Protein AF-A0A2W6AL21-F1 (afdb_monomer_lite)

Secondary structure (DSSP, 8-state):
-HHHHHHHHHHHHT---EEEEESSSEEETTSEEEEEEES-SSSSEEEEEEEEEPPPPTTS--PEEEEEEEEEEEEEEEE---TT--------GGG---TT-EEEE-SS-GGGG--TTSSEEEEEEEEEEEEEEEEEE-SS-EEEEEE---S-SSEEEE-SSPEEEEEE--------

Sequence (176 aa):
MAPYIAQVMAELKAQPGTINSLPNPKGLVNLPTCFWLENLGVPEEQDYSLVLAGPPDPSGRQIFYTYLIRLFFGGVDWNFDDPLGNTETAPHPACGQHPQLTAHSYQLISEKRGNDDGKYQVTAREKYQLTVDMYWADSYKTHHESIDPGVQLPIVISTDPAYHQFIGQVEGIPVG

Foldseek 3Di:
DLVVLVVVLVQQQVFAWDKDWPPPQEAAAQDKIKIATDRRPALAKDKDKDKDWDDADPVRDIKIKIKIKMKGWPAKDKDQQAPVPPPDWDADVVRPDDRNMIIDHHNDFQLVSPDPVSWTFMKMKTWMDMWMKMWIADPPGIDIDTDDSPDDHRSIHMDPPTDTHGYYHDDDDDDD

Radius of gyration: 23.55 Å; chains: 1; bounding box: 57×29×83 Å

Structure (mmCIF, N/CA/C/O backbone):
data_AF-A0A2W6AL21-F1
#
_entry.id   AF-A0A2W6AL21-F1
#
loop_
_atom_site.group_PDB
_atom_site.id
_atom_site.type_symbol
_atom_site.label_atom_id
_atom_site.label_alt_id
_atom_site.label_comp_id
_atom_site.label_asym_id
_atom_site.label_entity_id
_atom_site.label_seq_id
_atom_site.pdbx_PDB_ins_code
_atom_site.Cartn_x
_atom_site.Cartn_y
_atom_site.Cartn_z
_atom_site.occupancy
_atom_site.B_iso_or_equiv
_atom_site.auth_seq_id
_atom_site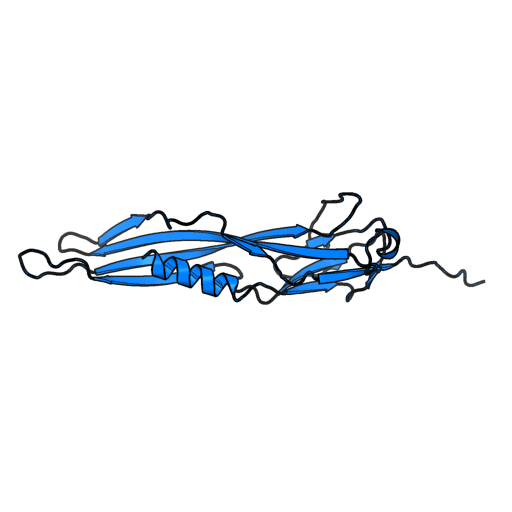.auth_comp_id
_atom_site.auth_asym_id
_atom_site.auth_atom_id
_atom_site.pdbx_PDB_model_num
ATOM 1 N N . MET A 1 1 ? -9.009 7.195 21.978 1.00 67.00 1 MET A N 1
ATOM 2 C CA . MET A 1 1 ? -9.122 6.571 20.643 1.00 67.00 1 MET A CA 1
ATOM 3 C C . MET A 1 1 ? -8.233 7.256 19.611 1.00 67.00 1 MET A C 1
ATOM 5 O O . MET A 1 1 ? -7.354 6.583 19.102 1.00 67.00 1 MET A O 1
ATOM 9 N N . ALA A 1 2 ? -8.368 8.568 19.364 1.00 75.50 2 ALA A N 1
ATOM 10 C CA . ALA A 1 2 ? -7.536 9.282 18.380 1.00 75.50 2 ALA A CA 1
ATOM 11 C C . ALA A 1 2 ? -6.005 9.061 18.515 1.00 75.50 2 ALA A C 1
ATOM 13 O O . ALA A 1 2 ? -5.367 8.814 17.495 1.00 75.50 2 ALA A O 1
ATOM 14 N N . PRO A 1 3 ? -5.401 9.025 19.727 1.00 81.12 3 PRO A N 1
ATOM 15 C CA . PRO A 1 3 ? -3.975 8.704 19.867 1.00 81.12 3 PRO A CA 1
ATOM 16 C C . PRO A 1 3 ? -3.609 7.277 19.430 1.00 81.12 3 PRO A C 1
ATOM 18 O O . PRO A 1 3 ? -2.509 7.050 18.944 1.00 81.12 3 PRO A O 1
ATOM 21 N N . TYR A 1 4 ? -4.533 6.324 19.582 1.00 85.44 4 TYR A N 1
ATOM 22 C CA . TYR A 1 4 ? -4.317 4.924 19.215 1.00 85.44 4 TYR A CA 1
ATOM 23 C C . TYR A 1 4 ? -4.410 4.722 17.699 1.00 85.44 4 TYR A C 1
ATOM 25 O O . TYR A 1 4 ? -3.547 4.081 17.116 1.00 85.44 4 TYR A O 1
ATOM 33 N N . ILE A 1 5 ? -5.391 5.345 17.036 1.00 85.12 5 ILE A N 1
ATOM 34 C CA . ILE A 1 5 ? -5.485 5.323 15.564 1.00 85.12 5 ILE A CA 1
ATOM 35 C C . ILE A 1 5 ? -4.254 5.998 14.941 1.00 85.12 5 ILE A C 1
ATOM 37 O O . ILE A 1 5 ? -3.685 5.482 13.982 1.00 85.12 5 ILE A O 1
ATOM 41 N N . ALA A 1 6 ? -3.779 7.105 15.523 1.00 86.44 6 ALA A N 1
ATOM 42 C CA . ALA A 1 6 ? -2.542 7.749 15.086 1.00 86.44 6 ALA A CA 1
ATOM 43 C C . ALA A 1 6 ? -1.314 6.830 15.222 1.00 86.44 6 ALA A C 1
ATOM 45 O O . ALA A 1 6 ? -0.448 6.846 14.348 1.00 86.44 6 ALA A O 1
ATOM 46 N N . GLN A 1 7 ? -1.250 6.012 16.279 1.00 87.38 7 GLN A N 1
ATOM 47 C CA . GLN A 1 7 ? -0.199 5.008 16.447 1.00 87.38 7 GLN A CA 1
ATOM 48 C C . GLN A 1 7 ? -0.286 3.911 15.377 1.00 87.38 7 GLN A C 1
ATOM 50 O O . GLN A 1 7 ? 0.719 3.651 14.724 1.00 87.38 7 GLN A O 1
ATOM 55 N N . VAL A 1 8 ? -1.472 3.337 15.137 1.00 87.06 8 VAL A N 1
ATOM 56 C CA . VAL A 1 8 ? -1.687 2.332 14.073 1.00 87.06 8 VAL A CA 1
ATOM 57 C C . VAL A 1 8 ? -1.233 2.879 12.714 1.00 87.06 8 VAL A C 1
ATOM 59 O O . VAL A 1 8 ? -0.515 2.215 11.972 1.00 87.06 8 VAL A O 1
ATOM 62 N N . MET A 1 9 ? -1.569 4.135 12.407 1.00 88.06 9 MET A N 1
ATOM 63 C CA . MET A 1 9 ? -1.106 4.793 11.182 1.00 88.06 9 MET A CA 1
ATOM 64 C C . MET A 1 9 ? 0.411 5.001 11.134 1.00 88.06 9 MET A C 1
ATOM 66 O O . MET A 1 9 ? 1.000 4.928 10.057 1.00 88.06 9 MET A O 1
ATOM 70 N N . ALA A 1 10 ? 1.039 5.334 12.262 1.00 87.31 10 ALA A N 1
ATOM 71 C CA . ALA A 1 10 ? 2.482 5.536 12.330 1.00 87.31 10 ALA A CA 1
ATOM 72 C C . ALA A 1 10 ? 3.240 4.218 12.127 1.00 87.31 10 ALA A C 1
ATOM 74 O O . ALA A 1 10 ? 4.226 4.200 11.395 1.00 87.31 10 ALA A O 1
ATOM 75 N N . GLU A 1 11 ? 2.753 3.127 12.721 1.00 87.25 11 GLU A N 1
ATOM 76 C CA . GLU A 1 11 ? 3.294 1.777 12.531 1.00 87.25 11 GLU A CA 1
ATOM 77 C C . GLU A 1 11 ? 3.189 1.347 11.066 1.00 87.25 11 GLU A C 1
ATOM 79 O O . GLU A 1 11 ? 4.185 0.922 10.484 1.00 87.25 11 GLU A O 1
ATOM 84 N N . LEU A 1 12 ? 2.029 1.570 10.442 1.00 87.44 12 LEU A N 1
ATOM 85 C CA . LEU A 1 12 ? 1.825 1.274 9.026 1.00 87.44 12 LEU A CA 1
ATOM 86 C C . LEU A 1 12 ? 2.794 2.067 8.131 1.00 87.44 12 LEU A C 1
ATOM 88 O O . LEU A 1 12 ? 3.456 1.504 7.266 1.00 87.44 12 LEU A O 1
ATOM 92 N N . LYS A 1 13 ? 2.947 3.375 8.379 1.00 87.25 13 LYS A N 1
ATOM 93 C CA . LYS A 1 13 ? 3.878 4.246 7.635 1.00 87.25 13 LYS A CA 1
ATOM 94 C C . LYS A 1 13 ? 5.352 3.898 7.841 1.00 87.25 13 LYS A C 1
ATOM 96 O O . LYS A 1 13 ? 6.171 4.274 7.009 1.00 87.25 13 LYS A O 1
ATOM 101 N N . ALA A 1 14 ? 5.698 3.235 8.942 1.00 86.62 14 ALA A N 1
ATOM 102 C CA . ALA A 1 14 ? 7.061 2.793 9.218 1.00 86.62 14 ALA A CA 1
ATOM 103 C C . ALA A 1 14 ? 7.430 1.497 8.473 1.00 86.62 14 ALA A C 1
ATOM 105 O O . ALA A 1 14 ? 8.593 1.094 8.512 1.00 86.62 14 ALA A O 1
ATOM 106 N N . GLN A 1 15 ? 6.464 0.854 7.809 1.00 88.06 15 GLN A N 1
ATOM 107 C CA . GLN A 1 15 ? 6.637 -0.414 7.100 1.00 88.06 15 GLN A CA 1
ATOM 108 C C . GLN A 1 15 ? 6.117 -0.332 5.652 1.00 88.06 15 GLN A C 1
ATOM 110 O O . GLN A 1 15 ? 5.245 -1.119 5.274 1.00 88.06 15 GLN A O 1
ATOM 115 N N . PRO A 1 16 ? 6.616 0.617 4.830 1.00 89.44 16 PRO A N 1
ATOM 116 C CA . PRO A 1 16 ? 6.319 0.596 3.406 1.00 89.44 16 PRO A CA 1
ATOM 117 C C . PRO A 1 16 ? 6.887 -0.685 2.788 1.00 89.44 16 PRO A C 1
ATOM 119 O O . PRO A 1 16 ? 7.970 -1.147 3.160 1.00 89.44 16 PRO A O 1
ATOM 122 N N . GLY A 1 17 ? 6.163 -1.238 1.825 1.00 90.75 17 GLY A N 1
ATOM 123 C CA . GLY A 1 17 ? 6.639 -2.336 1.007 1.00 90.75 17 GLY A CA 1
ATOM 124 C C . GLY A 1 17 ? 7.835 -1.932 0.147 1.00 90.75 17 GLY A C 1
ATOM 125 O O . GLY A 1 17 ? 8.120 -0.759 -0.105 1.00 90.75 17 GLY A O 1
ATOM 126 N N . THR A 1 18 ? 8.529 -2.946 -0.353 1.00 92.31 18 THR A N 1
ATOM 127 C CA . THR A 1 18 ? 9.682 -2.790 -1.237 1.00 92.31 18 THR A CA 1
ATOM 128 C C . THR A 1 18 ? 9.291 -3.153 -2.661 1.00 92.31 18 THR A C 1
ATOM 130 O O . THR A 1 18 ? 8.766 -4.241 -2.905 1.00 92.31 18 THR A O 1
ATOM 133 N N . ILE A 1 19 ? 9.589 -2.266 -3.614 1.00 93.25 19 ILE A N 1
ATOM 134 C CA . ILE A 1 19 ? 9.427 -2.558 -5.042 1.00 93.25 19 ILE A CA 1
ATOM 135 C C . ILE A 1 19 ? 10.482 -3.571 -5.479 1.00 93.25 19 ILE A C 1
ATOM 137 O O . ILE A 1 19 ? 11.683 -3.369 -5.287 1.00 93.25 19 ILE A O 1
ATOM 141 N N . ASN A 1 20 ? 10.019 -4.619 -6.145 1.00 91.88 20 ASN A N 1
ATOM 142 C CA . ASN A 1 20 ? 10.840 -5.582 -6.860 1.00 91.88 20 ASN A CA 1
ATOM 143 C C . ASN A 1 20 ? 10.466 -5.588 -8.343 1.00 91.88 20 ASN A C 1
ATOM 145 O O . ASN A 1 20 ? 9.364 -5.170 -8.708 1.00 91.88 20 ASN A O 1
ATOM 149 N N . SER A 1 21 ? 11.379 -6.056 -9.199 1.00 90.50 21 SER A N 1
ATOM 150 C CA . SER A 1 21 ? 11.124 -6.138 -10.635 1.00 90.50 21 SER A CA 1
ATOM 151 C C . SER A 1 21 ? 11.759 -7.345 -11.320 1.00 90.50 21 SER A C 1
ATOM 153 O O . SER A 1 21 ? 12.739 -7.932 -10.849 1.00 90.50 21 SER A O 1
ATOM 155 N N . LEU A 1 22 ? 11.187 -7.701 -12.472 1.00 85.94 22 LEU A N 1
ATOM 156 C CA . LEU A 1 22 ? 11.735 -8.665 -13.422 1.00 85.94 22 LEU A CA 1
ATOM 157 C C . LEU A 1 22 ? 11.611 -8.115 -14.848 1.00 85.94 22 LEU A C 1
ATOM 159 O O . LEU A 1 22 ? 10.529 -7.680 -15.231 1.00 85.94 22 LEU A O 1
ATOM 163 N N . PRO A 1 23 ? 12.661 -8.194 -15.676 1.00 71.50 23 PRO A N 1
ATOM 164 C CA . PRO A 1 23 ? 14.021 -8.632 -15.345 1.00 71.50 23 PRO A CA 1
ATOM 165 C C . PRO A 1 23 ? 14.756 -7.675 -14.378 1.00 71.50 23 PRO A C 1
ATOM 167 O O . PRO A 1 23 ? 14.572 -6.462 -14.424 1.00 71.50 23 PRO A O 1
ATOM 170 N N . ASN A 1 24 ? 15.630 -8.242 -13.531 1.00 66.75 24 ASN A N 1
ATOM 171 C CA . ASN A 1 24 ? 16.561 -7.548 -12.615 1.00 66.75 24 ASN A CA 1
ATOM 172 C C . ASN A 1 24 ? 17.207 -6.318 -13.295 1.00 66.75 24 ASN A C 1
ATOM 174 O O . ASN A 1 24 ? 17.636 -6.493 -14.433 1.00 66.75 24 ASN A O 1
ATOM 178 N N . PRO A 1 25 ? 17.438 -5.169 -12.613 1.00 69.50 25 PRO A N 1
ATOM 179 C CA . PRO A 1 25 ? 17.050 -3.765 -12.921 1.00 69.50 25 PRO A CA 1
ATOM 180 C C . PRO A 1 25 ? 17.288 -3.244 -14.357 1.00 69.50 25 PRO A C 1
ATOM 182 O O . PRO A 1 25 ? 17.578 -2.067 -14.571 1.00 69.50 25 PRO A O 1
ATOM 185 N N . LYS A 1 26 ? 17.206 -4.107 -15.361 1.00 76.38 26 LYS A N 1
ATOM 186 C CA . LYS A 1 26 ? 17.523 -3.897 -16.767 1.00 76.38 26 LYS A CA 1
ATOM 187 C C . LYS A 1 26 ? 16.410 -4.532 -17.579 1.00 76.38 26 LYS A C 1
ATOM 189 O O . LYS A 1 26 ? 16.440 -5.727 -17.853 1.00 76.38 26 LYS A O 1
ATOM 194 N N . GLY A 1 27 ? 15.435 -3.719 -17.947 1.00 82.88 27 GLY A N 1
ATOM 195 C CA . GLY A 1 27 ? 14.390 -4.089 -18.884 1.00 82.88 27 GLY A CA 1
ATOM 196 C C . GLY A 1 27 ? 14.815 -3.791 -20.314 1.00 82.88 27 GLY A C 1
ATOM 197 O O . GLY A 1 27 ? 15.851 -3.169 -20.578 1.00 82.88 27 GLY A O 1
ATOM 198 N N . LEU A 1 28 ? 13.986 -4.249 -21.239 1.00 86.88 28 LEU A N 1
ATOM 199 C CA . LEU A 1 28 ? 14.154 -4.021 -22.663 1.00 86.88 28 LEU A CA 1
ATOM 200 C C . LEU A 1 28 ? 12.992 -3.180 -23.173 1.00 86.88 28 LEU A C 1
ATOM 202 O O . LEU A 1 28 ? 11.848 -3.368 -22.765 1.00 86.88 28 LEU A O 1
ATOM 206 N N . VAL A 1 29 ? 13.300 -2.257 -24.076 1.00 88.38 29 VAL A N 1
ATOM 207 C CA . VAL A 1 29 ? 12.299 -1.430 -24.742 1.00 88.38 29 VAL A CA 1
ATOM 208 C C . VAL A 1 29 ? 11.278 -2.310 -25.470 1.00 88.38 29 VAL A C 1
ATOM 210 O O . VAL A 1 29 ? 11.633 -3.322 -26.077 1.00 88.38 29 VAL A O 1
ATOM 213 N N . ASN A 1 30 ? 10.009 -1.915 -25.409 1.00 86.94 30 ASN A N 1
ATOM 214 C CA . ASN A 1 30 ? 8.854 -2.615 -25.976 1.00 86.94 30 ASN A CA 1
ATOM 215 C C . ASN A 1 30 ? 8.617 -4.038 -25.441 1.00 86.94 30 ASN A C 1
ATOM 217 O O . ASN A 1 30 ? 7.815 -4.771 -26.018 1.00 86.94 30 ASN A O 1
ATOM 221 N N . LEU A 1 31 ? 9.278 -4.433 -24.348 1.00 87.12 31 LEU A N 1
ATOM 222 C CA . LEU A 1 31 ? 8.984 -5.668 -23.629 1.00 87.12 31 LEU A CA 1
ATOM 223 C C . LEU A 1 31 ? 8.441 -5.358 -22.227 1.00 87.12 31 LEU A C 1
ATOM 225 O O . LEU A 1 31 ? 8.878 -4.386 -21.600 1.00 87.12 31 LEU A O 1
ATOM 229 N N . PRO A 1 32 ? 7.505 -6.179 -21.715 1.00 88.56 32 PRO A N 1
ATOM 230 C CA . PRO A 1 32 ? 6.951 -5.981 -20.387 1.00 88.56 32 PRO A CA 1
ATOM 231 C C . PRO A 1 32 ? 8.042 -6.148 -19.329 1.00 88.56 32 PRO A C 1
ATOM 233 O O . PRO A 1 32 ? 8.716 -7.177 -19.265 1.00 88.56 32 PRO A O 1
ATOM 236 N N . THR A 1 33 ? 8.188 -5.128 -18.490 1.00 90.31 33 THR A N 1
ATOM 237 C CA . THR A 1 33 ? 8.949 -5.177 -17.243 1.00 90.31 33 THR A CA 1
ATOM 238 C C . THR A 1 33 ? 7.950 -5.322 -16.102 1.00 90.31 33 THR A C 1
ATOM 240 O O . THR A 1 33 ? 7.020 -4.532 -15.966 1.00 90.31 33 THR A O 1
ATOM 243 N N . CYS A 1 34 ? 8.110 -6.376 -15.323 1.00 91.81 34 CYS A N 1
ATOM 244 C CA . CYS A 1 34 ? 7.241 -6.770 -14.228 1.00 91.81 34 CYS A CA 1
ATOM 245 C C . CYS A 1 34 ? 7.648 -6.037 -12.953 1.00 91.81 34 CYS A C 1
ATOM 247 O O . CYS A 1 34 ? 8.842 -5.948 -12.678 1.00 91.81 34 CYS A O 1
ATOM 249 N N . PHE A 1 35 ? 6.682 -5.594 -12.153 1.00 93.62 35 PHE A N 1
ATOM 250 C CA . PHE A 1 35 ? 6.902 -4.978 -10.847 1.00 93.62 35 PHE A CA 1
ATOM 251 C C . PHE A 1 35 ? 5.924 -5.542 -9.821 1.00 93.62 35 PHE A C 1
ATOM 253 O O . PHE A 1 35 ? 4.781 -5.851 -10.154 1.00 93.62 35 PHE A O 1
ATOM 260 N N . TRP A 1 36 ? 6.362 -5.681 -8.576 1.00 93.81 36 TRP A N 1
ATOM 261 C CA . TRP A 1 36 ? 5.498 -6.068 -7.461 1.00 93.81 36 TRP A CA 1
ATOM 262 C C . TRP A 1 36 ? 6.020 -5.483 -6.150 1.00 93.81 36 TRP A C 1
ATOM 264 O O . TRP A 1 36 ? 7.153 -4.999 -6.086 1.00 93.81 36 TRP A O 1
ATOM 274 N N . LEU A 1 37 ? 5.186 -5.518 -5.111 1.00 93.00 37 LEU A N 1
ATOM 275 C CA . LEU A 1 37 ? 5.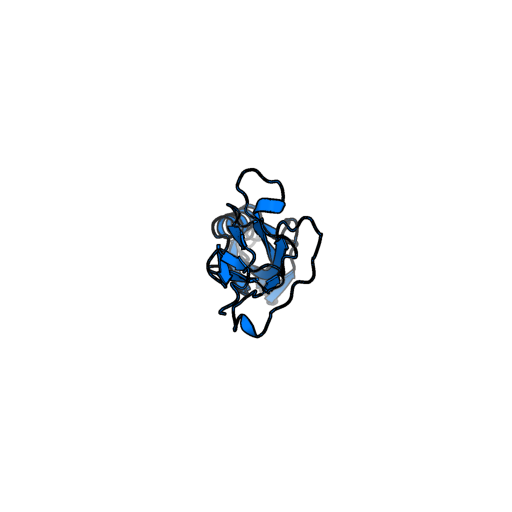577 -5.137 -3.757 1.00 93.00 37 LEU A CA 1
ATOM 276 C C . LEU A 1 37 ? 5.830 -6.383 -2.910 1.00 93.00 37 LEU A C 1
ATOM 278 O O . LEU A 1 37 ? 5.053 -7.336 -2.939 1.00 93.00 37 LEU A O 1
ATOM 282 N N . GLU A 1 38 ? 6.906 -6.359 -2.131 1.00 91.56 38 GLU A N 1
ATOM 283 C CA . GLU A 1 38 ? 7.174 -7.336 -1.073 1.00 91.56 38 GLU A CA 1
ATOM 284 C C . GLU A 1 38 ? 7.225 -6.653 0.287 1.00 91.56 38 GLU A C 1
ATOM 286 O O . GLU A 1 38 ? 7.456 -5.450 0.376 1.00 91.56 38 GLU A O 1
ATOM 291 N N . ASN A 1 39 ? 7.056 -7.437 1.353 1.00 89.75 39 ASN A N 1
ATOM 292 C CA . ASN A 1 39 ? 7.154 -6.965 2.737 1.00 89.75 39 ASN A CA 1
ATOM 293 C C . ASN A 1 39 ? 6.183 -5.816 3.069 1.00 89.75 39 ASN A C 1
ATOM 295 O O . ASN A 1 39 ? 6.522 -4.934 3.852 1.00 89.75 39 ASN A O 1
ATOM 299 N N . LEU A 1 40 ? 4.981 -5.831 2.477 1.00 90.12 40 LEU A N 1
ATOM 300 C CA . LEU A 1 40 ? 3.890 -4.935 2.869 1.00 90.12 40 LEU A CA 1
ATOM 301 C C . LEU A 1 40 ? 3.611 -5.089 4.368 1.00 90.12 40 LEU A C 1
ATOM 303 O O . LEU A 1 40 ? 3.465 -6.220 4.839 1.00 90.12 40 LEU A O 1
ATOM 307 N N . GLY A 1 41 ? 3.481 -3.971 5.088 1.00 87.06 41 GLY A N 1
ATOM 308 C CA . GLY A 1 41 ? 3.113 -3.990 6.507 1.00 87.06 41 GLY A CA 1
ATOM 309 C C . GLY A 1 41 ? 1.794 -4.729 6.755 1.00 87.06 41 GLY A C 1
ATOM 310 O O . GLY A 1 41 ? 1.712 -5.549 7.666 1.00 87.06 41 GLY A O 1
ATOM 311 N N . VAL A 1 42 ? 0.789 -4.508 5.892 1.00 91.25 42 VAL A N 1
ATOM 312 C CA . VAL A 1 42 ? -0.485 -5.247 5.904 1.00 91.25 42 VAL A CA 1
ATOM 313 C C . VAL A 1 42 ? -0.822 -5.740 4.489 1.00 91.25 42 VAL A C 1
ATOM 315 O O . VAL A 1 42 ? -1.301 -4.963 3.668 1.00 91.25 42 VAL A 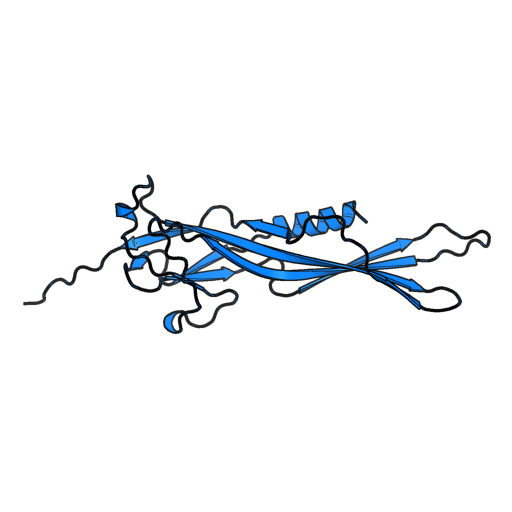O 1
ATOM 318 N N . PRO A 1 43 ? -0.570 -7.019 4.158 1.00 87.88 43 PRO A N 1
ATOM 319 C CA . PRO A 1 43 ? -0.750 -7.519 2.792 1.00 87.88 43 PRO A CA 1
ATOM 320 C C . PRO A 1 43 ? -2.219 -7.732 2.396 1.00 87.88 43 PRO A C 1
ATOM 322 O O . PRO A 1 43 ? -2.539 -7.679 1.210 1.00 87.88 43 PRO A O 1
ATOM 325 N N . GLU A 1 44 ? -3.103 -7.975 3.367 1.00 90.19 44 GLU A N 1
ATOM 326 C CA . GLU A 1 44 ? -4.534 -8.213 3.139 1.00 90.19 44 GLU A CA 1
ATOM 327 C C . GLU A 1 44 ? -5.376 -7.459 4.171 1.00 90.19 44 GLU A C 1
ATOM 329 O O . GLU A 1 44 ? -5.995 -6.447 3.848 1.00 90.19 44 GLU A O 1
ATOM 334 N N . GLU A 1 45 ? -5.360 -7.915 5.423 1.00 93.38 45 GLU A N 1
ATOM 335 C CA . GLU A 1 45 ? -6.146 -7.352 6.519 1.00 93.38 45 GLU A CA 1
ATOM 336 C C . GLU A 1 45 ? -5.404 -7.510 7.850 1.00 93.38 45 GLU A C 1
ATOM 338 O O . GLU A 1 45 ? -4.699 -8.499 8.067 1.00 93.38 45 GLU A O 1
ATOM 343 N N . GLN A 1 46 ? -5.562 -6.535 8.744 1.00 93.75 46 GLN A N 1
ATOM 344 C CA . GLN A 1 46 ? -5.078 -6.617 10.115 1.00 93.75 46 GLN A CA 1
ATOM 345 C C . GLN A 1 46 ? -6.057 -5.962 11.090 1.00 93.75 46 GLN A C 1
ATOM 347 O O . GLN A 1 46 ? -6.452 -4.805 10.925 1.00 93.75 46 GLN A O 1
ATOM 352 N N . ASP A 1 47 ? -6.366 -6.699 12.154 1.00 93.94 47 ASP A N 1
ATOM 353 C CA . ASP A 1 47 ? -7.240 -6.254 13.231 1.00 93.94 47 ASP A CA 1
ATOM 354 C C . ASP A 1 47 ? -6.434 -5.749 14.431 1.00 93.94 47 ASP A C 1
ATOM 356 O O . ASP A 1 47 ? -5.479 -6.380 14.893 1.00 93.94 47 ASP A O 1
ATOM 360 N N . TYR A 1 48 ? -6.880 -4.627 14.988 1.00 92.25 48 TYR A N 1
ATOM 361 C CA . TYR A 1 48 ? -6.378 -4.045 16.225 1.00 92.25 48 TYR A CA 1
ATOM 362 C C . TYR A 1 48 ? -7.531 -3.893 17.211 1.00 92.25 48 TYR A C 1
ATOM 364 O O . TYR A 1 48 ? -8.620 -3.447 16.853 1.00 92.25 48 TYR A O 1
ATOM 372 N N . SER A 1 49 ? -7.293 -4.227 18.477 1.00 92.50 49 SER A N 1
ATOM 373 C CA . SER A 1 49 ? -8.302 -4.106 19.529 1.00 92.50 49 SER A CA 1
ATOM 374 C C . SER A 1 49 ? -7.852 -3.154 20.628 1.00 92.50 49 SER A C 1
ATOM 376 O O . SER A 1 49 ? -6.759 -3.311 21.175 1.00 92.50 49 SER A O 1
ATOM 378 N N . LEU A 1 50 ? -8.727 -2.229 21.017 1.00 92.19 50 LEU A N 1
ATOM 379 C CA . LEU A 1 50 ? -8.518 -1.328 22.147 1.00 92.19 50 LEU A CA 1
ATOM 380 C C . LEU A 1 50 ? -9.696 -1.432 23.116 1.00 92.19 50 LEU A C 1
ATOM 382 O O . LEU A 1 50 ? -10.834 -1.186 22.731 1.00 92.19 50 LEU A O 1
ATOM 386 N N . VAL A 1 51 ? -9.429 -1.728 24.386 1.00 93.69 51 VAL A N 1
ATOM 387 C CA . VAL A 1 51 ? -10.459 -1.748 25.435 1.00 93.69 51 VAL A CA 1
ATOM 388 C C . VAL A 1 51 ? -10.315 -0.509 26.310 1.00 93.69 51 VAL A C 1
ATOM 390 O O . VAL A 1 51 ? -9.247 -0.263 26.869 1.00 93.69 51 VAL A O 1
ATOM 393 N N . LEU A 1 52 ? -11.388 0.271 26.441 1.00 91.81 52 LEU A N 1
ATOM 394 C CA . LEU A 1 52 ? -11.440 1.465 27.284 1.00 91.81 52 LEU A CA 1
ATOM 395 C C . LEU A 1 52 ? -12.543 1.336 28.327 1.00 91.81 52 LEU A C 1
ATOM 397 O O . LEU A 1 52 ? -13.672 0.948 28.027 1.00 91.81 52 LEU A O 1
ATOM 401 N N . ALA A 1 53 ? -12.222 1.712 29.558 1.00 91.25 53 ALA A N 1
ATOM 402 C CA . ALA A 1 53 ? -13.197 1.770 30.629 1.00 91.25 53 ALA A CA 1
ATOM 403 C C . ALA A 1 53 ? -13.999 3.079 30.532 1.00 91.25 53 ALA A C 1
ATOM 405 O O . ALA A 1 53 ? -13.422 4.166 30.466 1.00 91.25 53 ALA A O 1
ATOM 406 N N . GLY A 1 54 ? -15.327 2.977 30.505 1.00 88.38 54 GLY A N 1
ATOM 407 C CA . GLY A 1 54 ? -16.227 4.126 30.568 1.00 88.38 54 GLY A CA 1
ATOM 408 C C . GLY A 1 54 ? -16.263 4.769 31.957 1.00 88.38 54 GLY A C 1
ATOM 409 O O . GLY A 1 54 ? -15.701 4.223 32.908 1.00 88.38 54 GLY A O 1
ATOM 410 N N . PRO A 1 55 ? -16.938 5.915 32.124 1.00 88.44 55 PRO A N 1
ATOM 411 C CA . PRO A 1 55 ? -17.198 6.450 33.454 1.00 88.44 55 PRO A CA 1
ATOM 412 C C . PRO A 1 55 ? -18.083 5.475 34.256 1.00 88.44 55 PRO A C 1
ATOM 414 O O . PRO A 1 55 ? -18.977 4.852 33.673 1.00 88.44 55 PRO A O 1
ATOM 417 N N . PRO A 1 56 ? -17.855 5.319 35.572 1.00 88.44 56 PRO A N 1
ATOM 418 C CA . PRO A 1 56 ? -18.750 4.540 36.416 1.00 88.44 56 PRO A CA 1
ATOM 419 C C . PRO A 1 56 ? -20.120 5.222 36.510 1.00 88.44 56 PRO A C 1
ATOM 421 O O . PRO A 1 56 ? -20.217 6.450 36.573 1.00 88.44 56 PRO A O 1
ATOM 424 N N . ASP A 1 57 ? -21.180 4.420 36.528 1.00 83.31 57 ASP A N 1
ATOM 425 C CA . ASP A 1 57 ? -22.532 4.906 36.794 1.00 83.31 57 ASP A CA 1
ATOM 426 C C . ASP A 1 57 ? -22.722 5.240 38.296 1.00 83.31 57 ASP A C 1
ATOM 428 O O . ASP A 1 57 ? -21.845 4.943 39.114 1.00 83.31 57 ASP A O 1
ATOM 432 N N . PRO A 1 58 ? -23.855 5.846 38.710 1.00 85.00 58 PRO A N 1
ATOM 433 C CA . PRO A 1 58 ? -24.103 6.178 40.118 1.00 85.00 58 PRO A CA 1
ATOM 434 C C . PRO A 1 58 ? -24.095 4.981 41.085 1.00 85.00 58 PRO A C 1
ATOM 436 O O . PRO A 1 58 ? -24.014 5.186 42.293 1.00 85.00 58 PRO A O 1
ATOM 439 N N . SER A 1 59 ? -24.183 3.743 40.579 1.00 85.62 59 SER A N 1
ATOM 440 C CA . SER A 1 59 ? -24.068 2.510 41.372 1.00 85.62 59 SER A CA 1
ATOM 441 C C . SER A 1 59 ? -22.630 1.982 41.473 1.00 85.62 59 SER A C 1
ATOM 443 O O . SER A 1 59 ? -22.384 0.989 42.155 1.00 85.62 59 SER A O 1
ATOM 445 N N . GLY A 1 60 ? -21.674 2.644 40.814 1.00 83.19 60 GLY A N 1
ATOM 446 C CA . GLY A 1 60 ? -20.273 2.235 40.739 1.00 83.19 60 GLY A CA 1
ATOM 447 C C . GLY A 1 60 ? -19.990 1.189 39.660 1.00 83.19 60 GLY A C 1
ATOM 448 O O . GLY A 1 60 ? -18.860 0.711 39.561 1.00 83.19 60 GLY A O 1
ATOM 449 N N . ARG A 1 61 ? -20.982 0.822 38.837 1.00 84.06 61 ARG A N 1
ATOM 450 C CA . ARG A 1 61 ? -20.788 -0.135 37.744 1.00 84.06 61 ARG A CA 1
ATOM 451 C C . ARG A 1 61 ? -20.127 0.562 36.562 1.00 84.06 61 ARG A C 1
ATOM 453 O O . ARG A 1 61 ? -20.525 1.653 36.163 1.00 84.06 61 ARG A O 1
ATOM 460 N N . GLN A 1 62 ? -19.138 -0.101 35.975 1.00 89.69 62 GLN A N 1
ATOM 461 C CA . GLN A 1 62 ? -18.375 0.410 34.844 1.00 89.69 62 GLN A CA 1
ATOM 462 C C . GLN A 1 62 ? -18.638 -0.437 33.597 1.00 89.69 62 GLN A C 1
ATOM 464 O O . GLN A 1 62 ? -18.613 -1.665 33.660 1.00 89.69 62 GLN A O 1
ATOM 469 N N . ILE A 1 63 ? -18.894 0.224 32.468 1.00 90.25 63 ILE A N 1
ATOM 470 C CA . ILE A 1 63 ? -18.997 -0.424 31.156 1.00 90.25 63 ILE A CA 1
ATOM 471 C C . ILE A 1 63 ? -17.629 -0.347 30.481 1.00 90.25 63 ILE A C 1
ATOM 473 O O . ILE A 1 63 ? -16.995 0.709 30.478 1.00 90.25 63 ILE A O 1
ATOM 477 N N . PHE A 1 64 ? -17.186 -1.458 29.901 1.00 93.12 64 PHE A N 1
ATOM 478 C CA . PHE A 1 64 ? -15.986 -1.507 29.073 1.00 93.12 64 PHE A CA 1
ATOM 479 C C . PHE A 1 64 ? -16.385 -1.492 27.600 1.00 93.12 64 PHE A C 1
ATOM 481 O O . PHE A 1 64 ? -17.207 -2.299 27.165 1.00 93.12 64 PHE A O 1
ATOM 488 N N . TYR A 1 65 ? -15.785 -0.576 26.849 1.00 93.69 65 TYR A N 1
ATOM 489 C CA . TYR A 1 65 ? -15.963 -0.447 25.409 1.00 93.69 65 TYR A CA 1
ATOM 490 C C . TYR A 1 65 ? -14.770 -1.086 24.711 1.00 93.69 65 TYR A C 1
ATOM 492 O O . TYR A 1 65 ? -13.625 -0.726 24.983 1.00 93.69 65 TYR A O 1
ATOM 500 N N . THR A 1 66 ? -15.039 -2.029 23.818 1.00 95.00 66 THR A N 1
ATOM 501 C CA . THR A 1 66 ? -14.038 -2.669 22.964 1.00 95.00 66 THR A CA 1
ATOM 502 C C . THR A 1 66 ? -14.143 -2.078 21.571 1.00 95.00 66 THR A C 1
ATOM 504 O O . THR A 1 66 ? -15.187 -2.182 20.939 1.00 95.00 66 THR A O 1
ATOM 507 N N . TYR A 1 67 ? -13.069 -1.470 21.093 1.00 94.44 67 TYR A N 1
ATOM 508 C CA . TYR A 1 67 ? -12.959 -0.946 19.741 1.00 94.44 67 TYR A CA 1
ATOM 509 C C . TYR A 1 67 ? -12.174 -1.937 18.899 1.00 94.44 67 TYR A C 1
ATOM 511 O O . TYR A 1 67 ? -11.024 -2.232 19.224 1.00 94.44 67 TYR A O 1
ATOM 519 N N . LEU A 1 68 ? -12.798 -2.439 17.843 1.00 94.81 68 LEU A N 1
ATOM 520 C CA . LEU A 1 68 ? -12.166 -3.238 16.810 1.00 94.81 68 LEU A CA 1
ATOM 521 C C . LEU A 1 68 ? -11.867 -2.328 15.625 1.00 94.81 68 LEU A C 1
ATOM 523 O O . LEU A 1 68 ? -12.777 -1.782 15.008 1.00 94.81 68 LEU A O 1
ATOM 527 N N . ILE A 1 69 ? -10.590 -2.146 15.336 1.00 94.19 69 ILE A N 1
ATOM 528 C CA . ILE A 1 69 ? -10.101 -1.371 14.205 1.00 94.19 69 ILE A CA 1
ATOM 529 C C . ILE A 1 69 ? -9.605 -2.375 13.176 1.00 94.19 69 ILE A C 1
ATOM 531 O O . ILE A 1 69 ? -8.652 -3.096 13.457 1.00 94.19 69 ILE A O 1
ATOM 535 N N . ARG A 1 70 ? -10.238 -2.417 12.007 1.00 94.88 70 ARG A N 1
ATOM 536 C CA . ARG A 1 70 ? -9.817 -3.281 10.902 1.00 94.88 70 ARG A CA 1
ATOM 537 C C . ARG A 1 70 ? -9.160 -2.444 9.826 1.00 94.88 70 ARG A C 1
ATOM 539 O O . ARG A 1 70 ? -9.751 -1.467 9.364 1.00 94.88 70 ARG A O 1
ATOM 546 N N . LEU A 1 71 ? -7.940 -2.804 9.458 1.00 94.69 71 LEU A N 1
ATOM 547 C CA . LEU A 1 71 ? -7.172 -2.168 8.397 1.00 94.69 71 LEU A CA 1
ATOM 548 C C . LEU A 1 71 ? -7.107 -3.126 7.207 1.00 94.69 71 LEU A C 1
ATOM 550 O O . LEU A 1 71 ? -6.695 -4.267 7.372 1.00 94.69 71 LEU A O 1
ATOM 554 N N . PHE A 1 72 ? -7.471 -2.654 6.019 1.00 94.50 72 PHE A N 1
ATOM 555 C CA . PHE A 1 72 ? -7.529 -3.458 4.799 1.00 94.50 72 PHE A CA 1
ATOM 556 C C . PHE A 1 72 ? -6.616 -2.883 3.728 1.00 94.50 72 PHE A C 1
ATOM 558 O O . PHE A 1 72 ? -6.587 -1.667 3.509 1.00 94.50 72 PHE A O 1
ATOM 565 N N . PHE A 1 73 ? -5.936 -3.761 3.003 1.00 93.94 73 PHE A N 1
ATOM 566 C CA . PHE A 1 73 ? -5.195 -3.397 1.811 1.00 93.94 73 PHE A CA 1
ATOM 567 C C . PHE A 1 73 ? -6.157 -3.121 0.645 1.00 93.94 73 PHE A C 1
ATOM 569 O O . PHE A 1 73 ? -6.934 -3.977 0.228 1.00 93.94 73 PHE A O 1
ATOM 576 N N . GLY A 1 74 ? -6.124 -1.898 0.123 1.00 92.81 74 GLY A N 1
ATOM 577 C CA . GLY A 1 74 ? -7.026 -1.398 -0.918 1.00 92.81 74 GLY A CA 1
ATOM 578 C C . GLY A 1 74 ? -6.427 -1.354 -2.326 1.00 92.81 74 GLY A C 1
ATOM 579 O O . GLY A 1 74 ? -7.148 -1.015 -3.264 1.00 92.81 74 GLY A O 1
ATOM 580 N N . GLY A 1 75 ? -5.138 -1.664 -2.491 1.00 92.44 75 GLY A N 1
ATOM 581 C CA . GLY A 1 75 ? -4.453 -1.689 -3.788 1.00 92.44 75 GLY A CA 1
ATOM 582 C C . GLY A 1 75 ? -3.189 -0.830 -3.847 1.00 92.44 75 GLY A C 1
ATOM 583 O O . GLY A 1 75 ? -2.797 -0.189 -2.870 1.00 92.44 75 GLY A O 1
ATOM 584 N N . VAL A 1 76 ? -2.566 -0.808 -5.027 1.00 92.88 76 VAL A N 1
ATOM 585 C CA . VAL A 1 76 ? -1.355 -0.030 -5.323 1.00 92.88 76 VAL A CA 1
ATOM 586 C C . VAL A 1 76 ? -1.604 0.886 -6.515 1.00 92.88 76 VAL A C 1
ATOM 588 O O . VAL A 1 76 ? -2.013 0.413 -7.574 1.00 92.88 76 VAL A O 1
ATOM 591 N N . ASP A 1 77 ? -1.285 2.171 -6.371 1.00 92.75 77 ASP A N 1
ATOM 592 C CA . ASP A 1 77 ? -1.102 3.054 -7.523 1.00 92.75 77 ASP A CA 1
ATOM 593 C C . ASP A 1 77 ? 0.371 3.071 -7.917 1.00 92.75 77 ASP A C 1
ATOM 595 O O . ASP A 1 77 ? 1.230 3.466 -7.127 1.00 92.75 77 ASP A O 1
ATOM 599 N N . TRP A 1 78 ? 0.659 2.683 -9.152 1.00 92.25 78 TRP A N 1
ATOM 600 C CA . TRP A 1 78 ? 2.012 2.688 -9.688 1.00 92.25 78 TRP A CA 1
ATOM 601 C C . TRP A 1 78 ? 2.286 3.944 -10.511 1.00 92.25 78 TRP A C 1
ATOM 603 O O . TRP A 1 78 ? 1.437 4.413 -11.269 1.00 92.25 78 TRP A O 1
ATOM 613 N N . ASN A 1 79 ? 3.508 4.449 -10.405 1.00 92.50 79 ASN A N 1
ATOM 614 C CA . ASN A 1 79 ? 4.057 5.450 -11.302 1.00 92.50 79 ASN A CA 1
ATOM 615 C C . ASN A 1 79 ? 5.379 4.923 -11.865 1.00 92.50 79 ASN A C 1
ATOM 617 O O . ASN A 1 79 ? 6.352 4.766 -11.131 1.00 92.50 79 ASN A O 1
ATOM 621 N N . PHE A 1 80 ? 5.395 4.658 -13.169 1.00 91.50 80 PHE A N 1
ATOM 622 C CA . PHE A 1 80 ? 6.544 4.101 -13.890 1.00 91.50 80 PHE A CA 1
ATOM 623 C C . PHE A 1 80 ? 7.493 5.152 -14.437 1.00 91.50 80 PHE A C 1
ATOM 625 O O . PHE A 1 80 ? 8.512 4.784 -15.024 1.00 91.50 80 PHE A O 1
ATOM 632 N N . ASP A 1 81 ? 7.154 6.431 -14.256 1.00 90.19 81 ASP A N 1
ATOM 633 C CA . ASP A 1 81 ? 7.972 7.553 -14.697 1.00 90.19 81 ASP A CA 1
ATOM 634 C C . ASP A 1 81 ? 8.162 7.608 -16.229 1.00 90.19 81 ASP A C 1
ATOM 636 O O . ASP A 1 81 ? 9.150 8.127 -16.755 1.00 90.19 81 ASP A O 1
ATOM 640 N N . ASP A 1 82 ? 7.198 7.032 -16.955 1.00 88.94 82 ASP A N 1
ATOM 641 C CA . ASP A 1 82 ? 7.185 6.944 -18.412 1.00 88.94 82 ASP A CA 1
ATOM 642 C C . ASP A 1 82 ? 6.743 8.283 -19.038 1.00 88.94 82 ASP A C 1
ATOM 644 O O . ASP A 1 82 ? 5.586 8.688 -18.871 1.00 88.94 82 ASP A O 1
ATOM 648 N N . PRO A 1 83 ? 7.619 8.981 -19.788 1.00 86.12 83 PRO A N 1
ATOM 649 C CA . PRO A 1 83 ? 7.304 10.281 -20.377 1.00 86.12 83 PRO A CA 1
ATOM 650 C C . PRO A 1 83 ? 6.252 10.201 -21.488 1.00 86.12 83 PRO A C 1
ATOM 652 O O . PRO A 1 83 ? 5.691 11.228 -21.868 1.00 86.12 83 PRO A O 1
ATOM 655 N N . LEU A 1 84 ? 5.987 9.009 -22.028 1.00 86.50 84 LEU A N 1
ATOM 656 C CA . LEU A 1 84 ? 4.990 8.806 -23.078 1.00 86.50 84 LEU A CA 1
ATOM 657 C C . LEU A 1 84 ? 3.596 8.516 -22.517 1.00 86.50 84 LEU A C 1
ATOM 659 O O . LEU A 1 84 ? 2.651 8.357 -23.288 1.00 86.50 84 LEU A O 1
ATOM 663 N N . GLY A 1 85 ? 3.449 8.486 -21.188 1.00 70.56 85 GLY A N 1
ATOM 664 C CA . GLY A 1 85 ? 2.149 8.386 -20.532 1.00 70.56 85 GLY A CA 1
ATOM 665 C C . GLY A 1 85 ? 1.442 7.056 -20.775 1.00 70.56 85 GLY A C 1
ATOM 666 O O . GLY A 1 85 ? 0.216 7.003 -20.702 1.00 70.56 85 GLY A O 1
ATOM 667 N N . ASN A 1 86 ? 2.186 5.986 -21.073 1.00 72.12 86 ASN A N 1
ATOM 668 C CA . ASN A 1 86 ? 1.607 4.653 -21.089 1.00 72.12 86 ASN A CA 1
ATOM 669 C C . ASN A 1 86 ? 1.225 4.280 -19.646 1.00 72.12 86 ASN A C 1
ATOM 671 O O . ASN A 1 86 ? 2.084 4.153 -18.778 1.00 72.12 86 ASN A O 1
ATOM 675 N N . THR A 1 87 ? -0.073 4.179 -19.372 1.00 63.88 87 THR A N 1
ATOM 676 C CA . THR A 1 87 ? -0.604 3.800 -18.053 1.00 63.88 87 THR A CA 1
ATOM 677 C C . THR A 1 87 ? -1.226 2.408 -18.060 1.00 63.88 87 THR A C 1
ATOM 679 O O . THR A 1 87 ? -1.786 1.987 -17.045 1.00 63.88 87 THR A O 1
ATOM 682 N N . GLU A 1 88 ? -1.186 1.700 -19.195 1.00 65.69 88 GLU A N 1
ATOM 683 C CA . GLU A 1 88 ? -1.720 0.344 -19.287 1.00 65.69 88 GLU A CA 1
ATOM 684 C C . GLU A 1 88 ? -0.840 -0.595 -18.479 1.00 65.69 88 GLU A C 1
ATOM 686 O O . GLU A 1 88 ? 0.300 -0.892 -18.838 1.00 65.69 88 GLU A O 1
ATOM 691 N N . THR A 1 89 ? -1.379 -1.027 -17.346 1.00 75.19 89 THR A N 1
ATOM 692 C CA . THR A 1 89 ? -0.650 -1.806 -16.359 1.00 75.19 89 THR A CA 1
ATOM 693 C C . THR A 1 89 ? -1.525 -2.980 -15.967 1.00 75.19 89 THR A C 1
ATOM 695 O O . THR A 1 89 ? -2.656 -2.829 -15.503 1.00 75.19 89 THR A O 1
ATOM 698 N N . ALA A 1 90 ? -1.038 -4.178 -16.261 1.00 82.00 90 ALA A N 1
ATOM 699 C CA . ALA A 1 90 ? -1.743 -5.413 -15.974 1.00 82.00 90 ALA A CA 1
ATOM 700 C C . ALA A 1 90 ? -0.721 -6.511 -15.679 1.00 82.00 90 ALA A C 1
ATOM 702 O O . ALA A 1 90 ? 0.377 -6.490 -16.246 1.00 82.00 90 ALA A O 1
ATOM 703 N N . PRO A 1 91 ? -1.060 -7.494 -14.830 1.00 86.88 91 PRO A N 1
ATOM 704 C CA . PRO A 1 91 ? -0.239 -8.683 -14.677 1.00 86.88 91 PRO A CA 1
ATOM 705 C C . PRO A 1 91 ? -0.002 -9.335 -16.044 1.00 86.88 91 PRO A C 1
ATOM 707 O O . PRO A 1 91 ? -0.949 -9.632 -16.775 1.00 86.88 91 PRO A O 1
ATOM 710 N N . HIS A 1 92 ? 1.260 -9.576 -16.393 1.00 88.19 92 HIS A N 1
ATOM 711 C CA . HIS A 1 92 ? 1.618 -10.248 -17.638 1.00 88.19 92 HIS A CA 1
ATOM 712 C C . HIS A 1 92 ? 2.009 -11.709 -17.348 1.00 88.19 92 HIS A C 1
ATOM 714 O O . HIS A 1 92 ? 2.803 -11.940 -16.438 1.00 88.19 92 HIS A O 1
ATOM 720 N N . PRO A 1 93 ? 1.535 -12.717 -18.111 1.00 86.00 93 PRO A N 1
ATOM 721 C CA . PRO A 1 93 ? 1.808 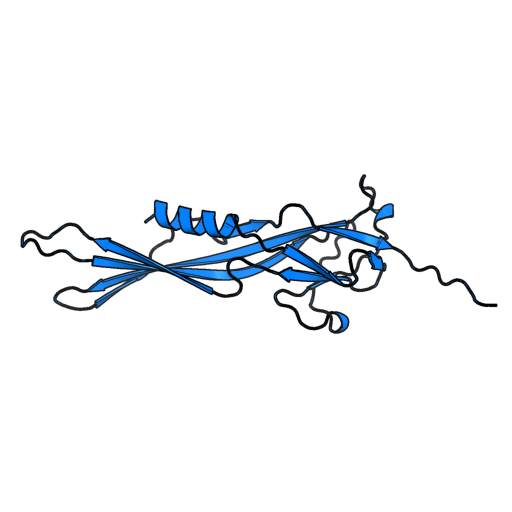-14.132 -17.817 1.00 86.00 93 PRO A CA 1
ATOM 722 C C . PRO A 1 93 ? 3.299 -14.493 -17.725 1.00 86.00 93 PRO A C 1
ATOM 724 O O . PRO A 1 93 ? 3.684 -15.357 -16.943 1.00 86.00 93 PRO A O 1
ATOM 727 N N . ALA A 1 94 ? 4.153 -13.805 -18.491 1.00 83.88 94 ALA A N 1
ATOM 728 C CA . ALA A 1 94 ? 5.609 -13.994 -18.445 1.00 83.88 94 ALA A CA 1
ATOM 729 C C . ALA A 1 94 ? 6.259 -13.558 -17.115 1.00 83.88 94 ALA A C 1
ATOM 731 O O . ALA A 1 94 ? 7.407 -13.906 -16.862 1.00 83.88 94 ALA A O 1
ATOM 732 N N . CYS A 1 95 ? 5.535 -12.815 -16.276 1.00 85.56 95 CYS A N 1
ATOM 733 C CA . CYS A 1 95 ? 5.998 -12.335 -14.978 1.00 85.56 95 CYS A CA 1
ATOM 734 C C . CYS A 1 95 ? 5.775 -13.336 -13.835 1.00 85.56 95 CYS A C 1
ATOM 736 O O . CYS A 1 95 ? 6.116 -13.040 -12.695 1.00 85.56 95 CYS A O 1
ATOM 738 N N . GLY A 1 96 ? 5.173 -14.498 -14.109 1.00 88.12 96 GLY A N 1
ATOM 739 C CA . GLY A 1 96 ? 4.817 -15.453 -13.064 1.00 88.12 96 GLY A CA 1
ATOM 740 C C . GLY A 1 96 ? 3.655 -14.960 -12.199 1.00 88.12 96 GLY A C 1
ATOM 741 O O . GLY A 1 96 ? 2.700 -14.373 -12.706 1.00 88.12 96 GLY A O 1
ATOM 742 N N . GLN A 1 97 ? 3.704 -15.264 -10.903 1.00 89.69 97 GLN A N 1
ATOM 743 C CA . GLN A 1 97 ? 2.657 -14.929 -9.938 1.00 89.69 97 GLN A CA 1
ATOM 744 C C . GLN A 1 97 ? 3.298 -14.301 -8.704 1.00 89.69 97 GLN A C 1
ATOM 746 O O . GLN A 1 97 ? 4.060 -14.962 -8.002 1.00 89.69 97 GLN A O 1
ATOM 751 N N . HIS A 1 98 ? 2.967 -13.038 -8.448 1.00 90.00 98 HIS A N 1
ATOM 752 C CA . HIS A 1 98 ? 3.386 -12.298 -7.262 1.00 90.00 98 HIS A CA 1
ATOM 753 C C . HIS A 1 98 ? 2.188 -11.508 -6.708 1.00 90.00 98 HIS A C 1
ATOM 755 O O . HIS A 1 98 ? 1.334 -11.074 -7.490 1.00 90.00 98 HIS A O 1
ATOM 761 N N . PRO A 1 99 ? 2.095 -11.298 -5.384 1.00 86.94 99 PRO A N 1
ATOM 762 C CA . PRO A 1 99 ? 1.130 -10.362 -4.818 1.00 86.94 99 PRO A CA 1
ATOM 763 C C . PRO A 1 99 ? 1.339 -8.964 -5.401 1.00 86.94 99 PRO A C 1
ATOM 765 O O . PRO A 1 99 ? 2.474 -8.517 -5.545 1.00 86.94 99 PRO A O 1
ATOM 768 N N . GLN A 1 100 ? 0.250 -8.269 -5.737 1.00 89.31 100 GLN A N 1
ATOM 769 C CA . GLN A 1 100 ? 0.305 -6.913 -6.308 1.00 89.31 100 GLN A CA 1
ATOM 770 C C . GLN A 1 100 ? 1.171 -6.802 -7.576 1.00 89.31 100 GLN A C 1
ATOM 772 O O . GLN A 1 100 ? 1.750 -5.751 -7.856 1.00 89.31 100 GLN A O 1
ATOM 777 N N . LEU A 1 101 ? 1.270 -7.896 -8.340 1.00 92.44 101 LEU A N 1
ATOM 778 C CA . LEU A 1 101 ? 1.997 -7.932 -9.598 1.00 92.44 101 LEU A CA 1
ATOM 779 C C . LEU A 1 101 ? 1.370 -6.988 -10.620 1.00 92.44 101 LEU A C 1
ATOM 781 O O . LEU A 1 101 ? 0.164 -7.002 -10.860 1.00 92.44 101 LEU A O 1
ATOM 785 N N . THR A 1 102 ? 2.226 -6.252 -11.306 1.00 93.19 102 THR A N 1
ATOM 786 C CA . THR A 1 102 ? 1.883 -5.490 -12.494 1.00 93.19 102 THR A CA 1
ATOM 787 C C . THR A 1 102 ? 3.006 -5.593 -13.518 1.00 93.19 102 THR A C 1
ATOM 789 O O . THR A 1 102 ? 4.113 -6.036 -13.208 1.00 93.19 102 THR A O 1
ATOM 792 N N . ALA A 1 103 ? 2.734 -5.211 -14.757 1.00 91.94 103 ALA A N 1
ATOM 793 C CA . ALA A 1 103 ? 3.745 -5.096 -15.791 1.00 91.94 103 ALA A CA 1
ATOM 794 C C . ALA A 1 103 ? 3.574 -3.778 -16.537 1.00 91.94 103 ALA A C 1
ATOM 796 O O . ALA A 1 103 ? 2.451 -3.336 -16.778 1.00 91.94 103 ALA A O 1
ATOM 797 N N . HIS A 1 104 ? 4.701 -3.186 -16.923 1.00 91.88 104 HIS A N 1
ATOM 798 C CA . HIS A 1 104 ? 4.766 -1.957 -17.702 1.00 91.88 104 HIS A CA 1
ATOM 799 C C . HIS A 1 104 ? 5.715 -2.124 -18.886 1.00 91.88 104 HIS A C 1
ATOM 801 O O . HIS A 1 104 ? 6.795 -2.702 -18.749 1.00 91.88 104 HIS A O 1
ATOM 807 N N . SER A 1 105 ? 5.323 -1.615 -20.053 1.00 89.38 105 SER A N 1
ATOM 808 C CA . SER A 1 105 ? 6.149 -1.656 -21.265 1.00 89.38 105 SER A CA 1
ATOM 809 C C . SER A 1 105 ? 6.594 -0.250 -21.641 1.00 89.38 105 SER A C 1
ATOM 811 O O . SER A 1 105 ? 5.783 0.584 -22.043 1.00 89.38 105 SER A O 1
ATOM 813 N N . TYR A 1 106 ? 7.900 -0.016 -21.551 1.00 88.75 106 TYR A N 1
ATOM 814 C CA . TYR A 1 106 ? 8.524 1.249 -21.921 1.00 88.75 106 TYR A CA 1
ATOM 815 C C . TYR A 1 106 ? 8.791 1.302 -23.422 1.00 88.75 106 TYR A C 1
ATOM 817 O O . TYR A 1 106 ? 9.429 0.404 -23.970 1.00 88.75 106 TYR A O 1
ATOM 825 N N . GLN A 1 107 ? 8.365 2.373 -24.086 1.00 88.25 107 GLN A N 1
ATOM 826 C CA . GLN A 1 107 ? 8.602 2.565 -25.527 1.00 88.25 107 GLN A CA 1
ATOM 827 C C . GLN A 1 107 ? 9.923 3.292 -25.830 1.00 88.25 107 GLN A C 1
ATOM 829 O O . GLN A 1 107 ? 10.361 3.350 -26.980 1.00 88.25 107 GLN A O 1
ATOM 834 N N . LEU A 1 108 ? 10.583 3.831 -24.801 1.00 88.69 108 LEU A N 1
ATOM 835 C CA . LEU A 1 108 ? 11.868 4.519 -24.902 1.00 88.69 108 LEU A CA 1
ATOM 836 C C . LEU A 1 108 ? 12.905 3.878 -23.982 1.00 88.69 108 LEU A C 1
ATOM 838 O O . LEU A 1 108 ? 12.600 3.470 -22.860 1.00 88.69 108 LEU A O 1
ATOM 842 N N . ILE A 1 109 ? 14.156 3.857 -24.442 1.00 90.25 109 ILE A N 1
ATOM 843 C CA . ILE A 1 109 ? 15.294 3.547 -23.573 1.00 90.25 109 ILE A CA 1
ATOM 844 C C . ILE A 1 109 ? 15.442 4.635 -22.507 1.00 90.25 109 ILE A C 1
ATOM 846 O O . ILE A 1 109 ? 15.195 5.813 -22.777 1.00 90.25 109 ILE A O 1
ATOM 850 N N . S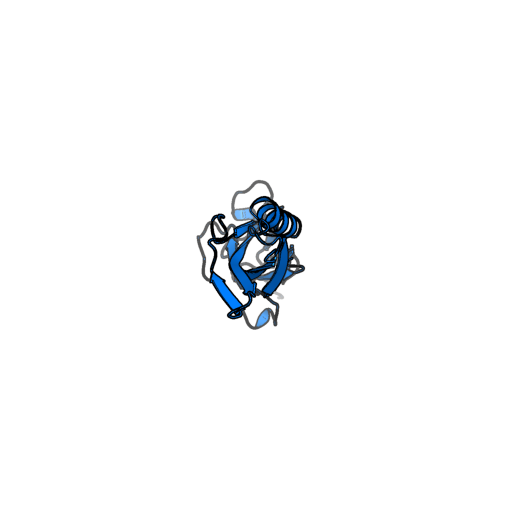ER A 1 110 ? 15.868 4.252 -21.307 1.00 90.31 110 SER A N 1
ATOM 851 C CA . SER A 1 110 ? 15.884 5.148 -20.149 1.00 90.31 110 SER A CA 1
ATOM 852 C C . SER A 1 110 ? 16.845 6.330 -20.320 1.00 90.31 110 SER A C 1
ATOM 854 O O . SER A 1 110 ? 16.542 7.433 -19.886 1.00 90.31 110 SER A O 1
ATOM 856 N N . GLU A 1 111 ? 17.942 6.154 -21.061 1.00 87.06 111 GLU A N 1
ATOM 857 C CA . GLU A 1 111 ? 18.894 7.232 -21.381 1.00 87.06 111 GLU A CA 1
ATOM 858 C C . GLU A 1 111 ? 18.284 8.344 -22.253 1.00 87.06 111 GLU A C 1
ATOM 860 O O . GLU A 1 111 ? 18.708 9.495 -22.187 1.00 87.06 111 GLU A O 1
ATOM 865 N N . LYS A 1 112 ? 17.266 8.026 -23.065 1.00 84.12 112 LYS A N 1
ATOM 866 C CA . LYS A 1 112 ? 16.578 9.002 -23.930 1.00 84.12 112 LYS A CA 1
ATOM 867 C C . LYS A 1 112 ? 15.434 9.731 -23.228 1.00 84.12 112 LYS A C 1
ATOM 869 O O . LYS A 1 112 ? 14.827 10.611 -23.832 1.00 84.12 112 LYS A O 1
ATOM 874 N N . ARG A 1 113 ? 15.144 9.384 -21.973 1.00 80.31 113 ARG A N 1
ATOM 875 C CA . ARG A 1 113 ? 14.097 10.018 -21.165 1.00 80.31 113 ARG A CA 1
ATOM 876 C C . ARG A 1 113 ? 14.435 11.468 -20.798 1.00 80.31 113 ARG A C 1
ATOM 878 O O . ARG A 1 113 ? 13.527 12.280 -20.660 1.00 80.31 113 ARG A O 1
ATOM 885 N N . GLY A 1 114 ? 15.725 11.794 -20.674 1.00 73.12 114 GLY A N 1
ATOM 886 C CA . GLY A 1 114 ? 16.196 13.157 -20.404 1.00 73.12 114 GLY A CA 1
ATOM 887 C C . GLY A 1 114 ? 16.318 13.527 -18.923 1.00 73.12 114 GLY A C 1
ATOM 888 O O . GLY A 1 114 ? 16.269 14.710 -18.603 1.00 73.12 114 GLY A O 1
ATOM 889 N N . ASN A 1 115 ? 16.468 12.547 -18.026 1.00 79.81 115 ASN A N 1
ATOM 890 C CA . ASN A 1 115 ? 16.767 12.780 -16.613 1.00 79.81 115 ASN A CA 1
ATOM 891 C C . ASN A 1 115 ? 18.252 12.510 -16.287 1.00 79.81 115 ASN A C 1
ATOM 893 O O . ASN A 1 115 ? 18.926 11.767 -16.997 1.00 79.81 115 ASN A O 1
ATOM 897 N N . ASP A 1 116 ? 18.754 13.096 -15.197 1.00 81.38 116 ASP A N 1
ATOM 898 C CA . ASP A 1 116 ? 20.196 13.137 -14.893 1.00 81.38 116 ASP A CA 1
ATOM 899 C C . ASP A 1 116 ? 20.832 11.762 -14.612 1.00 81.38 116 ASP A C 1
ATOM 901 O O . ASP A 1 116 ? 22.031 11.582 -14.826 1.00 81.38 116 ASP A O 1
ATOM 905 N N . ASP A 1 117 ? 20.054 10.783 -14.134 1.00 85.31 117 ASP A N 1
ATOM 906 C CA . ASP A 1 117 ? 20.552 9.443 -13.789 1.00 85.31 117 ASP A CA 1
ATOM 907 C C . ASP A 1 117 ? 20.387 8.398 -14.914 1.00 85.31 117 ASP A C 1
ATOM 909 O O . ASP A 1 117 ? 20.877 7.271 -14.776 1.00 85.31 117 ASP A O 1
ATOM 913 N N . GLY A 1 118 ? 19.716 8.760 -16.019 1.00 87.88 118 GLY A N 1
ATOM 914 C CA . GLY A 1 118 ? 19.454 7.886 -17.167 1.00 87.88 118 GLY A CA 1
ATOM 915 C C . GLY A 1 118 ? 18.570 6.668 -16.864 1.00 87.88 118 GLY A C 1
ATOM 916 O O . GLY A 1 118 ? 18.675 5.651 -17.560 1.00 87.88 118 GLY A O 1
ATOM 917 N N . LYS A 1 119 ? 17.740 6.722 -15.813 1.00 90.69 119 LYS A N 1
ATOM 918 C CA . LYS A 1 119 ? 16.858 5.637 -15.344 1.00 90.69 119 LYS A CA 1
ATOM 919 C C . LYS A 1 119 ? 15.410 6.109 -15.174 1.00 90.69 119 LYS A C 1
ATOM 921 O O . LYS A 1 119 ? 15.118 7.289 -15.013 1.00 90.69 119 LYS A O 1
ATOM 926 N N . TYR A 1 120 ? 14.477 5.168 -15.197 1.00 91.31 120 TYR A N 1
ATOM 927 C CA . TYR A 1 120 ? 13.101 5.403 -14.761 1.00 91.31 120 TYR A CA 1
ATOM 928 C C . TYR A 1 120 ? 13.026 5.301 -13.234 1.00 91.31 120 TYR A C 1
ATOM 930 O O . TYR A 1 120 ? 13.601 4.374 -12.659 1.00 91.31 120 TYR A O 1
ATOM 938 N N . GLN A 1 121 ? 12.337 6.237 -12.577 1.00 92.12 121 GLN A N 1
ATOM 939 C CA . GLN A 1 121 ? 12.148 6.259 -11.124 1.00 92.12 121 GLN A CA 1
ATOM 940 C C . GLN A 1 121 ? 10.757 5.729 -10.776 1.00 92.12 121 GLN A C 1
ATOM 942 O O . GLN A 1 121 ? 9.787 6.473 -10.637 1.00 92.12 121 GLN A O 1
ATOM 947 N N . VAL A 1 122 ? 10.659 4.410 -10.653 1.00 91.88 122 VAL A N 1
ATOM 948 C CA . VAL A 1 122 ? 9.399 3.731 -10.359 1.00 91.88 122 VAL A CA 1
ATOM 949 C C . VAL A 1 122 ? 9.031 3.953 -8.896 1.00 91.88 122 VAL A C 1
ATOM 951 O O . VAL A 1 122 ? 9.830 3.704 -7.994 1.00 91.88 122 VAL A O 1
ATOM 954 N N . THR A 1 123 ? 7.808 4.412 -8.652 1.00 93.69 123 THR A N 1
ATOM 955 C CA . THR A 1 123 ? 7.244 4.580 -7.306 1.00 93.69 123 THR A CA 1
ATOM 956 C C . THR A 1 123 ? 5.901 3.873 -7.217 1.00 93.69 123 THR A C 1
ATOM 958 O O . THR A 1 123 ? 5.179 3.744 -8.208 1.00 93.69 123 THR A O 1
ATOM 961 N N . ALA A 1 124 ? 5.567 3.412 -6.020 1.00 93.50 124 ALA A N 1
ATOM 962 C CA . ALA A 1 124 ? 4.306 2.769 -5.713 1.00 93.50 124 ALA A CA 1
ATOM 963 C C . ALA A 1 124 ? 3.659 3.473 -4.520 1.00 93.50 124 ALA A C 1
ATOM 965 O O . ALA A 1 124 ? 4.337 3.898 -3.583 1.00 93.50 124 ALA A O 1
ATOM 966 N N . ARG A 1 125 ? 2.337 3.619 -4.566 1.00 94.31 125 ARG A N 1
ATOM 967 C CA . ARG A 1 125 ? 1.536 4.159 -3.470 1.00 94.31 125 ARG A CA 1
ATOM 968 C C . ARG A 1 125 ? 0.547 3.109 -3.009 1.00 94.31 125 ARG A C 1
ATOM 970 O O . ARG A 1 125 ? -0.432 2.827 -3.698 1.00 94.31 125 ARG A O 1
ATOM 977 N N . GLU A 1 126 ? 0.805 2.550 -1.843 1.00 94.62 126 GLU A N 1
ATOM 978 C CA . GLU A 1 126 ? -0.091 1.630 -1.161 1.00 94.62 126 GLU A CA 1
ATOM 979 C C . GLU A 1 126 ? -1.295 2.399 -0.625 1.00 94.62 126 GLU A C 1
ATOM 981 O O . GLU A 1 126 ? -1.152 3.469 -0.021 1.00 94.62 126 GLU A O 1
ATOM 986 N N . LYS A 1 127 ? -2.489 1.854 -0.843 1.00 94.81 127 LYS A N 1
ATOM 987 C CA . LYS A 1 127 ? -3.742 2.405 -0.333 1.00 94.81 127 LYS A CA 1
ATOM 988 C C . LYS A 1 127 ? -4.309 1.471 0.709 1.00 94.81 127 LYS A C 1
ATOM 990 O O . LYS A 1 127 ? -4.554 0.309 0.411 1.00 94.81 127 LYS A O 1
ATOM 995 N N . TYR A 1 128 ? -4.619 2.005 1.880 1.00 94.94 128 TYR A N 1
ATOM 996 C CA . TYR A 1 128 ? -5.270 1.259 2.945 1.00 94.94 128 TYR A CA 1
ATOM 997 C C . TYR A 1 128 ? -6.612 1.878 3.318 1.00 94.94 128 TYR A C 1
ATOM 999 O O . TYR A 1 128 ? -6.770 3.102 3.348 1.00 94.94 128 TYR A O 1
ATOM 1007 N N . GLN A 1 129 ? -7.579 1.017 3.608 1.00 94.88 129 GLN A N 1
ATOM 1008 C CA . GLN A 1 129 ? -8.883 1.379 4.157 1.00 94.88 129 GLN A CA 1
ATOM 1009 C C . GLN A 1 129 ? -8.929 1.003 5.630 1.00 94.88 129 GLN A C 1
ATOM 1011 O O . GLN A 1 129 ? -8.259 0.061 6.042 1.00 94.88 129 GLN A O 1
ATOM 1016 N N . LEU A 1 130 ? -9.723 1.716 6.423 1.00 93.81 130 LEU A N 1
ATOM 1017 C CA . LEU A 1 130 ? -9.839 1.445 7.850 1.00 93.81 130 LEU A CA 1
ATOM 1018 C C . LEU A 1 130 ? -11.292 1.573 8.303 1.00 93.81 130 LEU A C 1
ATOM 1020 O O . LEU A 1 130 ? -11.969 2.541 7.959 1.00 93.81 130 LEU A O 1
ATOM 1024 N N . THR A 1 131 ? -11.754 0.614 9.100 1.00 94.38 131 THR A N 1
ATOM 1025 C CA . THR A 1 131 ? -13.065 0.654 9.761 1.00 94.38 131 THR A CA 1
ATOM 1026 C C . THR A 1 131 ? -12.894 0.536 11.265 1.00 94.38 131 THR A C 1
ATOM 1028 O O . THR A 1 131 ? -11.993 -0.160 11.731 1.00 94.38 131 THR A O 1
ATOM 1031 N N . VAL A 1 132 ? -13.770 1.183 12.035 1.00 94.88 132 VAL A N 1
ATOM 1032 C CA . VAL A 1 132 ? -13.779 1.083 13.499 1.00 94.88 132 VAL A CA 1
ATOM 1033 C C . VAL A 1 132 ? -15.170 0.692 13.964 1.00 94.88 132 VAL A C 1
ATOM 1035 O O . VAL A 1 132 ? -16.151 1.357 13.643 1.00 94.88 132 VAL A O 1
ATOM 1038 N N . ASP A 1 133 ? -15.242 -0.370 14.753 1.00 95.81 133 ASP A N 1
ATOM 1039 C CA . ASP A 1 133 ? -16.463 -0.842 15.388 1.00 95.81 133 ASP A CA 1
ATOM 1040 C C . ASP A 1 133 ? -16.296 -0.818 16.907 1.00 95.81 133 ASP A C 1
ATOM 1042 O O . ASP A 1 133 ? -15.316 -1.327 17.448 1.00 95.81 133 ASP A O 1
ATOM 1046 N N . MET A 1 134 ? -17.261 -0.241 17.611 1.00 95.38 134 MET A N 1
ATOM 1047 C CA . MET A 1 134 ? -17.342 -0.232 19.066 1.00 95.38 134 MET A CA 1
ATOM 1048 C C . MET A 1 134 ? -18.334 -1.292 19.537 1.00 95.38 134 MET A C 1
ATOM 1050 O O . MET A 1 134 ? -19.472 -1.337 19.080 1.00 95.38 134 MET A O 1
ATOM 1054 N N . TYR A 1 135 ? -17.923 -2.099 20.508 1.00 96.19 135 TYR A N 1
ATOM 1055 C CA . TYR A 1 135 ? -18.732 -3.126 21.153 1.00 96.19 135 TYR A CA 1
ATOM 1056 C C . TYR A 1 135 ? -18.747 -2.906 22.662 1.00 96.19 135 TYR A C 1
ATOM 1058 O O . TYR A 1 135 ? -17.712 -2.627 23.270 1.00 96.19 135 TYR A O 1
ATOM 1066 N N . TRP A 1 136 ? -19.905 -3.072 23.292 1.00 94.81 136 TRP A N 1
ATOM 1067 C CA . TRP A 1 136 ? -20.019 -3.089 24.751 1.00 94.81 136 TRP A CA 1
ATOM 1068 C C . TRP A 1 136 ? -21.172 -3.981 25.190 1.00 94.81 136 TRP A C 1
ATOM 1070 O O . TRP A 1 136 ? -22.079 -4.280 24.415 1.00 94.81 136 TRP A O 1
ATOM 1080 N N . ALA A 1 137 ? -21.143 -4.420 26.442 1.00 92.81 137 ALA A N 1
ATOM 1081 C CA . ALA A 1 137 ? -22.229 -5.178 27.042 1.00 92.81 137 ALA A CA 1
ATOM 1082 C C . ALA A 1 137 ? -22.698 -4.495 28.325 1.00 92.81 137 ALA A C 1
ATOM 1084 O O . ALA A 1 137 ? -21.894 -3.960 29.091 1.00 92.81 137 ALA A O 1
ATOM 1085 N N . ASP A 1 138 ? -24.005 -4.529 28.557 1.00 87.62 138 ASP A N 1
ATOM 1086 C CA . ASP A 1 138 ? -24.627 -4.100 29.803 1.00 87.62 138 ASP A CA 1
ATOM 1087 C C . ASP A 1 138 ? -25.604 -5.169 30.321 1.00 87.62 138 ASP A C 1
ATOM 1089 O O . ASP A 1 138 ? -25.670 -6.288 29.815 1.00 87.62 138 ASP A O 1
ATOM 1093 N N . SER A 1 139 ? -26.362 -4.835 31.367 1.00 83.56 139 SER A N 1
ATOM 1094 C CA . SER A 1 139 ? -27.352 -5.736 31.974 1.00 83.56 139 SER A CA 1
ATOM 1095 C C . SER A 1 139 ? -28.513 -6.126 31.057 1.00 83.56 139 SER A C 1
ATOM 1097 O O . SER A 1 139 ? -29.287 -7.004 31.427 1.00 83.56 139 SER A O 1
ATOM 1099 N N . TYR A 1 140 ? -28.679 -5.464 29.913 1.00 83.94 140 TYR A N 1
ATOM 1100 C CA . TYR A 1 140 ? -29.779 -5.706 28.989 1.00 83.94 140 TYR A CA 1
ATOM 1101 C C . TYR A 1 140 ? -29.327 -6.509 27.771 1.00 83.94 140 TYR A C 1
ATOM 1103 O O . TYR A 1 140 ? -30.053 -7.414 27.361 1.00 83.94 140 TYR A O 1
ATOM 1111 N N . LYS A 1 141 ? -28.163 -6.189 27.183 1.00 91.88 141 LYS A N 1
ATOM 1112 C CA . LYS A 1 141 ? -27.632 -6.882 25.995 1.00 91.88 141 LYS A CA 1
ATOM 1113 C C . LYS A 1 141 ? -26.184 -6.496 25.666 1.00 91.88 141 LYS A C 1
ATOM 1115 O O . LYS A 1 141 ? -25.583 -5.622 26.286 1.00 91.88 141 LYS A O 1
ATOM 1120 N N . THR A 1 142 ? -25.657 -7.130 24.622 1.00 94.06 142 THR A N 1
ATOM 1121 C CA . THR A 1 142 ? -24.506 -6.639 23.859 1.00 94.06 142 THR A CA 1
ATOM 1122 C C . THR A 1 142 ? -24.971 -5.632 22.810 1.00 94.06 142 THR A C 1
ATOM 1124 O O . THR A 1 142 ? -26.033 -5.787 22.201 1.00 94.06 142 THR A O 1
ATOM 1127 N N . HIS A 1 143 ? -24.162 -4.607 22.595 1.00 94.19 143 HIS A N 1
ATOM 1128 C CA . HIS A 1 143 ? -24.391 -3.526 21.650 1.00 94.19 143 HIS A CA 1
ATOM 1129 C C . HIS A 1 143 ? -23.193 -3.395 20.706 1.00 94.19 143 HIS A C 1
ATOM 1131 O O . HIS A 1 143 ? -22.080 -3.812 21.039 1.00 94.19 143 HIS A O 1
ATOM 1137 N N . HIS A 1 144 ? -23.445 -2.815 19.536 1.00 94.75 144 HIS A N 1
ATOM 1138 C CA . HIS A 1 144 ? -22.460 -2.548 18.493 1.00 94.75 144 HIS A CA 1
ATOM 1139 C C . HIS A 1 144 ? -22.795 -1.225 17.804 1.00 94.75 144 HIS A C 1
ATOM 1141 O O . HIS A 1 144 ? -23.969 -0.921 17.587 1.00 94.75 144 HIS A O 1
ATOM 1147 N N . GLU A 1 145 ? -21.762 -0.459 17.470 1.00 95.19 145 GLU A N 1
ATOM 1148 C CA . GLU A 1 145 ? -21.863 0.777 16.701 1.00 95.19 145 GLU A CA 1
ATOM 1149 C C . GLU A 1 145 ? -20.614 0.960 15.832 1.00 95.19 145 GLU A C 1
ATOM 1151 O O . GLU A 1 145 ? -19.499 0.725 16.294 1.00 95.19 145 GLU A O 1
ATOM 1156 N N . SER A 1 146 ? -20.791 1.399 14.584 1.00 94.50 146 SER A N 1
ATOM 1157 C CA . SER A 1 146 ? -19.667 1.802 13.736 1.00 94.50 146 SER A CA 1
ATOM 1158 C C . SER A 1 146 ? -19.268 3.240 14.057 1.00 94.50 146 SER A C 1
ATOM 1160 O O . SER A 1 146 ? -20.122 4.121 14.156 1.00 94.50 146 SER A O 1
ATOM 1162 N N . ILE A 1 147 ? -17.970 3.471 14.223 1.00 93.12 147 ILE A N 1
ATOM 1163 C CA . ILE A 1 147 ? -17.402 4.760 14.608 1.00 93.12 147 ILE A CA 1
ATOM 1164 C C . ILE A 1 147 ? -16.597 5.319 13.437 1.00 93.12 147 ILE A C 1
ATOM 1166 O O . ILE A 1 147 ? -15.828 4.601 12.797 1.00 93.12 147 ILE A O 1
ATOM 1170 N N . ASP A 1 148 ? -16.742 6.620 13.182 1.00 90.25 148 ASP A N 1
ATOM 1171 C CA . ASP A 1 148 ? -15.866 7.327 12.250 1.00 90.25 148 ASP A CA 1
ATOM 1172 C C . ASP A 1 148 ? -14.415 7.246 12.762 1.00 90.25 148 ASP A C 1
ATOM 1174 O O . ASP A 1 148 ? -14.137 7.687 13.885 1.00 90.25 148 ASP A O 1
ATOM 1178 N N . PRO A 1 149 ? -13.471 6.701 11.975 1.00 87.44 149 PRO A N 1
ATOM 1179 C CA . PRO A 1 149 ? -12.073 6.625 12.377 1.00 87.44 149 PRO A CA 1
ATOM 1180 C C . PRO A 1 149 ? -11.412 7.989 12.607 1.00 87.44 149 PRO A C 1
ATOM 1182 O O . PRO A 1 149 ? -10.344 8.049 13.219 1.00 87.44 149 PRO A O 1
ATOM 1185 N N . GLY A 1 150 ? -12.012 9.084 12.127 1.00 88.62 150 GLY A N 1
ATOM 1186 C CA . GLY A 1 150 ? -11.508 10.440 12.340 1.00 88.62 150 GLY A CA 1
ATOM 1187 C C . GLY A 1 150 ? -10.205 10.726 11.591 1.00 88.62 150 GLY A C 1
ATOM 1188 O O . GLY A 1 150 ? -9.445 11.611 11.988 1.00 88.62 150 GLY A O 1
ATOM 1189 N N . VAL A 1 151 ? -9.929 9.970 10.525 1.00 88.25 151 VAL A N 1
ATOM 1190 C CA . VAL A 1 151 ? -8.755 10.125 9.656 1.00 88.25 151 VAL A CA 1
ATOM 1191 C C . VAL A 1 151 ? -9.184 10.135 8.195 1.00 88.25 151 VAL A C 1
ATOM 1193 O O . VAL A 1 151 ? -10.209 9.565 7.829 1.00 88.25 151 VAL A O 1
ATOM 1196 N N . GLN A 1 152 ? -8.390 10.781 7.343 1.00 90.81 152 GLN A N 1
ATOM 1197 C CA . GLN A 1 152 ? -8.652 10.785 5.910 1.00 90.81 152 GLN A CA 1
ATOM 1198 C C . GLN A 1 152 ? -8.368 9.403 5.310 1.00 90.81 152 GLN A C 1
ATOM 1200 O O . GLN A 1 152 ? -7.279 8.858 5.490 1.00 90.81 152 GLN A O 1
ATOM 1205 N N . LEU A 1 153 ? -9.342 8.877 4.566 1.00 91.69 153 LEU A N 1
ATOM 1206 C CA . LEU A 1 153 ? -9.236 7.629 3.813 1.00 91.69 153 LEU A CA 1
ATOM 1207 C C . LEU A 1 153 ? -9.198 7.896 2.292 1.00 91.69 153 LEU A C 1
ATOM 1209 O O . LEU A 1 153 ? -9.824 8.859 1.837 1.00 91.69 153 LEU A O 1
ATOM 1213 N N . PRO A 1 154 ? -8.510 7.051 1.493 1.00 93.81 154 PRO A N 1
ATOM 1214 C CA . PRO A 1 154 ? -7.605 5.988 1.939 1.00 93.81 154 PRO A CA 1
ATOM 1215 C C . PRO A 1 154 ? -6.352 6.553 2.621 1.00 93.81 154 PRO A C 1
ATOM 1217 O O . PRO A 1 154 ? -5.901 7.656 2.305 1.00 93.81 154 PRO A O 1
ATOM 1220 N N . ILE A 1 155 ? -5.759 5.771 3.520 1.00 92.81 155 ILE A N 1
ATOM 1221 C CA . ILE A 1 155 ? -4.409 6.042 4.019 1.00 92.81 155 ILE A CA 1
ATOM 1222 C C . ILE A 1 155 ? -3.443 5.693 2.886 1.00 92.81 155 ILE A C 1
ATOM 1224 O O . ILE A 1 155 ? -3.461 4.569 2.388 1.00 92.81 155 ILE A O 1
ATOM 1228 N N . VAL A 1 156 ? -2.623 6.658 2.466 1.00 93.62 156 VAL A N 1
ATOM 1229 C CA . VAL A 1 156 ? -1.669 6.487 1.362 1.00 93.62 156 VAL A CA 1
ATOM 1230 C C . VAL A 1 156 ? -0.245 6.432 1.901 1.00 93.62 156 VAL A C 1
ATOM 1232 O O . VAL A 1 156 ? 0.171 7.330 2.641 1.00 93.62 156 VAL A O 1
ATOM 1235 N N . ILE A 1 157 ? 0.497 5.400 1.506 1.00 92.56 157 ILE A N 1
ATOM 1236 C CA . ILE A 1 157 ? 1.912 5.207 1.843 1.00 92.56 157 ILE A CA 1
ATOM 1237 C C . ILE A 1 157 ? 2.698 5.104 0.548 1.00 92.56 157 ILE A C 1
ATOM 1239 O O . ILE A 1 157 ? 2.365 4.305 -0.318 1.00 92.56 157 ILE A O 1
ATOM 1243 N N . SER A 1 158 ? 3.710 5.953 0.400 1.00 90.44 158 SER A N 1
ATOM 1244 C CA . SER A 1 158 ? 4.595 5.936 -0.760 1.00 90.44 158 SER A CA 1
ATOM 1245 C C . SER A 1 158 ? 5.812 5.077 -0.455 1.00 90.44 158 SER A C 1
ATOM 1247 O O . SER A 1 158 ? 6.378 5.171 0.634 1.00 90.44 158 SER A O 1
ATOM 1249 N N . THR A 1 159 ? 6.232 4.276 -1.424 1.00 84.94 159 THR A N 1
ATOM 1250 C CA . THR A 1 159 ? 7.528 3.605 -1.376 1.00 84.94 159 THR A CA 1
ATOM 1251 C C . THR A 1 159 ? 8.616 4.645 -1.626 1.00 84.94 159 THR A C 1
ATOM 1253 O O . THR A 1 159 ? 8.723 5.165 -2.739 1.00 84.94 159 THR A O 1
ATOM 1256 N N . ASP A 1 160 ? 9.407 4.950 -0.604 1.00 83.06 160 ASP A N 1
ATOM 1257 C CA . ASP A 1 160 ? 10.573 5.824 -0.703 1.00 83.06 160 ASP A CA 1
ATOM 1258 C C . ASP A 1 160 ? 11.819 5.089 -0.175 1.00 83.06 160 ASP A C 1
ATOM 1260 O O . ASP A 1 160 ? 11.744 4.437 0.871 1.00 83.06 160 ASP A O 1
ATOM 1264 N N . PRO A 1 161 ? 12.982 5.201 -0.848 1.00 87.62 161 PRO A N 1
ATOM 1265 C CA . PRO A 1 161 ? 13.213 5.930 -2.098 1.00 87.62 161 PRO A CA 1
ATOM 1266 C C . PRO A 1 161 ? 12.628 5.214 -3.331 1.00 87.62 161 PRO A C 1
ATOM 1268 O O . PRO A 1 161 ? 12.313 4.026 -3.286 1.00 87.62 161 PRO A O 1
ATOM 1271 N N . ALA A 1 162 ? 12.523 5.939 -4.449 1.00 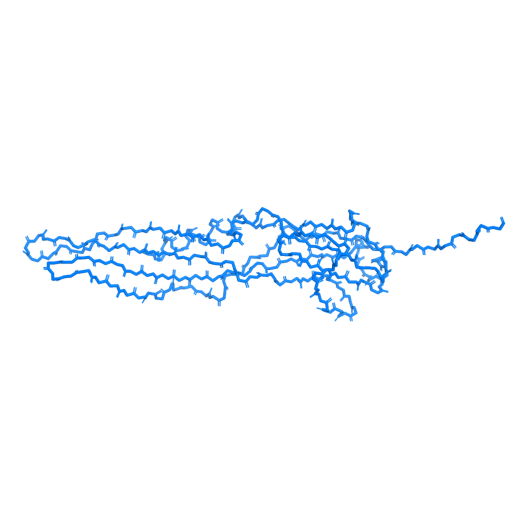89.69 162 ALA A N 1
ATOM 1272 C CA . ALA A 1 162 ? 12.080 5.381 -5.724 1.00 89.69 162 ALA A CA 1
ATOM 1273 C C . ALA A 1 162 ? 12.975 4.222 -6.204 1.00 89.69 162 ALA A C 1
ATOM 1275 O O . ALA A 1 162 ? 14.197 4.230 -6.030 1.00 89.69 162 ALA A O 1
ATOM 1276 N N . TYR A 1 163 ? 12.369 3.246 -6.878 1.00 91.38 163 TYR A N 1
ATOM 1277 C CA . TYR A 1 163 ? 13.078 2.142 -7.511 1.00 91.38 163 TYR A CA 1
ATOM 1278 C C . TYR A 1 163 ? 13.643 2.573 -8.867 1.00 91.38 163 TYR A C 1
ATOM 1280 O O . TYR A 1 163 ? 12.912 2.997 -9.761 1.00 91.38 163 TYR A O 1
ATOM 1288 N N . HIS A 1 164 ? 14.956 2.449 -9.045 1.00 91.75 164 HIS A N 1
ATOM 1289 C CA . HIS A 1 164 ? 15.628 2.890 -10.266 1.00 91.75 164 HIS A CA 1
ATOM 1290 C C . HIS A 1 164 ? 15.712 1.762 -11.302 1.00 91.75 164 HIS A C 1
ATOM 1292 O O . HIS A 1 164 ? 16.520 0.840 -11.169 1.00 91.75 164 HIS A O 1
ATOM 1298 N N . GLN A 1 165 ? 14.935 1.883 -12.376 1.00 91.75 165 GLN A N 1
ATOM 1299 C CA . GLN A 1 165 ? 14.867 0.914 -13.466 1.00 91.75 165 GLN A CA 1
ATOM 1300 C C . GLN A 1 165 ? 15.634 1.412 -14.700 1.00 91.75 165 GLN A C 1
ATOM 1302 O O . GLN A 1 165 ? 15.328 2.460 -15.268 1.00 91.75 165 GLN A O 1
ATOM 1307 N N . PHE A 1 166 ? 16.611 0.635 -15.166 1.00 91.06 166 PHE A N 1
ATOM 1308 C CA . PHE A 1 166 ? 17.253 0.869 -16.461 1.00 91.06 166 PHE A CA 1
ATOM 1309 C C . PHE A 1 166 ? 16.473 0.150 -17.566 1.00 91.06 166 PHE A C 1
ATOM 1311 O O . PHE A 1 166 ? 16.065 -0.999 -17.381 1.00 91.06 166 PHE A O 1
ATOM 1318 N N . ILE A 1 167 ? 16.289 0.795 -18.719 1.00 89.94 167 ILE A N 1
ATOM 1319 C CA . ILE A 1 167 ? 15.658 0.195 -19.904 1.00 89.94 167 ILE A CA 1
ATOM 1320 C C . ILE A 1 167 ? 16.567 0.422 -21.103 1.00 89.94 167 ILE A C 1
ATOM 1322 O O . ILE A 1 167 ? 16.811 1.563 -21.493 1.00 89.94 167 ILE A O 1
ATOM 1326 N N . GLY A 1 168 ? 17.047 -0.665 -21.699 1.00 86.88 168 GLY A N 1
ATOM 1327 C CA . GLY A 1 168 ? 17.903 -0.628 -22.882 1.00 86.88 168 GLY A CA 1
ATOM 1328 C C . GLY A 1 168 ? 17.185 -1.068 -24.154 1.00 86.88 168 GLY A C 1
ATOM 1329 O O . GLY A 1 168 ? 16.038 -1.512 -24.133 1.00 86.88 168 GLY A O 1
ATOM 1330 N N . GLN A 1 169 ? 17.893 -0.991 -25.276 1.00 82.44 169 GLN A N 1
ATOM 1331 C CA . GLN A 1 169 ? 17.503 -1.622 -26.534 1.00 82.44 169 GLN A CA 1
ATOM 1332 C C . GLN A 1 169 ? 18.478 -2.765 -26.823 1.00 82.44 169 GLN A C 1
ATOM 1334 O O . GLN A 1 169 ? 19.679 -2.619 -26.609 1.00 82.44 169 GLN A O 1
ATOM 1339 N N . VAL A 1 170 ? 17.975 -3.901 -27.312 1.00 69.44 170 VAL A N 1
ATOM 1340 C CA . VAL A 1 170 ? 18.839 -4.930 -27.904 1.00 69.44 170 VAL A CA 1
ATOM 1341 C C . VAL A 1 170 ? 18.967 -4.618 -29.387 1.00 69.44 170 VAL A C 1
ATOM 1343 O O . VAL A 1 170 ? 17.981 -4.674 -30.120 1.00 69.44 170 VAL A O 1
ATOM 1346 N N . GLU A 1 171 ? 20.170 -4.283 -29.836 1.00 58.81 171 GLU A N 1
ATOM 1347 C CA . GLU A 1 171 ? 20.490 -4.311 -31.260 1.00 58.81 171 GLU A CA 1
ATOM 1348 C C . GLU A 1 171 ? 20.890 -5.740 -31.631 1.00 58.81 171 GLU A C 1
ATOM 1350 O O . GLU A 1 171 ? 21.807 -6.320 -31.048 1.00 58.81 171 GLU A O 1
ATOM 1355 N N . GLY A 1 172 ? 20.171 -6.343 -32.579 1.00 52.69 172 GLY A N 1
ATOM 1356 C CA . GLY A 1 172 ? 20.582 -7.619 -33.147 1.00 52.69 172 GLY A CA 1
ATOM 1357 C C . GLY A 1 172 ? 21.867 -7.419 -33.942 1.00 52.69 172 GLY A C 1
ATOM 1358 O O . GLY A 1 172 ? 21.853 -6.714 -34.948 1.00 52.69 172 GLY A O 1
ATOM 1359 N N . ILE A 1 173 ? 22.967 -8.036 -33.512 1.00 49.28 173 ILE A N 1
ATOM 1360 C CA . ILE A 1 173 ? 24.171 -8.132 -34.341 1.00 49.28 173 ILE A CA 1
ATOM 1361 C C . ILE A 1 173 ? 23.881 -9.200 -35.405 1.00 49.28 173 ILE A C 1
ATOM 1363 O O . ILE A 1 173 ? 23.637 -10.351 -35.032 1.00 49.28 173 ILE A O 1
ATOM 1367 N N . PRO A 1 174 ? 23.875 -8.868 -36.709 1.00 43.75 174 PRO A N 1
ATOM 1368 C CA . PRO A 1 174 ? 23.721 -9.881 -37.738 1.00 43.75 174 PRO A CA 1
ATOM 1369 C C . PRO A 1 174 ? 24.901 -10.853 -37.654 1.00 43.75 174 PRO A C 1
ATOM 1371 O O . PRO A 1 174 ? 26.057 -10.442 -37.752 1.00 43.75 174 PRO A O 1
ATOM 1374 N N . VAL A 1 175 ? 24.608 -12.138 -37.474 1.00 49.66 175 VAL A N 1
ATOM 1375 C CA . VAL A 1 175 ? 25.593 -13.200 -37.683 1.00 49.66 175 VAL A CA 1
ATOM 1376 C C . VAL A 1 175 ? 25.587 -13.494 -39.181 1.00 49.66 175 VAL A C 1
ATOM 1378 O O . VAL A 1 175 ? 24.595 -14.005 -39.701 1.00 49.66 175 VAL A O 1
ATOM 1381 N N . GLY A 1 176 ? 26.645 -13.062 -39.868 1.00 46.88 176 GLY A N 1
ATOM 1382 C CA . GLY A 1 176 ? 26.932 -13.409 -41.263 1.00 46.88 176 GLY A CA 1
ATOM 1383 C C . GLY A 1 176 ? 27.721 -14.702 -41.379 1.00 46.88 176 GLY A C 1
ATOM 1384 O O . GLY A 1 176 ? 28.422 -15.050 -40.401 1.00 46.88 176 GLY A O 1
#

pLDDT: mean 87.2, std 9.41, range [43.75, 96.19]